Protein AF-A0A1E8FM29-F1 (afdb_monomer_lite)

Secondary structure (DSSP, 8-state):
--TTTS---S-STTHHHHHHHH-TTHHHHHHHHHHHHHHHHHHHHT--SSSTTS-HHHHHHHHHHHHHHHHHHHHHHHHHHHHHHHHHHSPPPTTS---GGGGS-HHHHHHHHHHHHHHHHHHHHHHHHHHHHHHHHTT-SS--HHHHHHHHHHHHHHHHHHHHHHHHHHHHHHHHH-

Structure (mmCIF, N/CA/C/O backbone):
data_AF-A0A1E8FM29-F1
#
_entry.id   AF-A0A1E8FM29-F1
#
loop_
_atom_site.group_PDB
_atom_site.id
_atom_site.type_symbol
_atom_site.label_atom_id
_atom_site.label_alt_id
_atom_site.label_comp_id
_atom_site.label_asym_id
_atom_site.label_entity_id
_atom_site.label_seq_id
_atom_site.pdbx_PDB_ins_code
_atom_site.Cartn_x
_atom_site.Cartn_y
_atom_site.Cartn_z
_atom_site.occupancy
_atom_site.B_iso_or_equiv
_atom_site.auth_seq_id
_atom_site.auth_comp_id
_atom_site.auth_asym_id
_atom_site.auth_atom_id
_atom_site.pdbx_PDB_model_num
ATOM 1 N N . MET A 1 1 ? 7.929 -1.034 -29.650 1.00 39.31 1 MET A N 1
ATOM 2 C CA . MET A 1 1 ? 7.413 -2.318 -29.112 1.00 39.31 1 MET A CA 1
ATOM 3 C C . MET A 1 1 ? 7.116 -2.100 -27.638 1.00 39.31 1 MET A C 1
ATOM 5 O O . MET A 1 1 ? 8.047 -1.874 -26.876 1.00 39.31 1 MET A O 1
ATOM 9 N N . SER A 1 2 ? 5.840 -2.072 -27.257 1.00 40.81 2 SER A N 1
ATOM 10 C CA . SER A 1 2 ? 5.415 -1.870 -25.867 1.00 40.81 2 SER A CA 1
ATOM 11 C C . SER A 1 2 ? 5.725 -3.115 -25.019 1.00 40.81 2 SER A C 1
ATOM 13 O O . SER A 1 2 ? 5.465 -4.227 -25.487 1.00 40.81 2 SER A O 1
ATOM 15 N N . LEU A 1 3 ? 6.208 -2.970 -23.769 1.00 47.91 3 LEU A N 1
ATOM 16 C CA . LEU A 1 3 ? 6.359 -4.094 -22.814 1.00 47.91 3 LEU A CA 1
ATOM 17 C C . LEU A 1 3 ? 5.062 -4.912 -22.654 1.00 47.91 3 LEU A C 1
ATOM 19 O O . LEU A 1 3 ? 5.091 -6.085 -22.265 1.00 47.91 3 LEU A O 1
ATOM 23 N N . TYR A 1 4 ? 3.924 -4.296 -22.975 1.00 48.44 4 TYR A N 1
ATOM 24 C CA . TYR A 1 4 ? 2.594 -4.885 -22.898 1.00 48.44 4 TYR A CA 1
ATOM 25 C C . TYR A 1 4 ? 2.184 -5.682 -24.150 1.00 48.44 4 TYR A C 1
ATOM 27 O O . TYR A 1 4 ? 1.300 -6.532 -24.049 1.00 48.44 4 TYR A O 1
ATOM 35 N N . GLU A 1 5 ? 2.829 -5.475 -25.305 1.00 43.97 5 GLU A N 1
ATOM 36 C CA . GLU A 1 5 ? 2.382 -6.032 -26.596 1.00 43.97 5 GLU A CA 1
ATOM 37 C C . GLU A 1 5 ? 3.225 -7.195 -27.127 1.00 43.97 5 GLU A C 1
ATOM 39 O O . GLU A 1 5 ? 2.731 -7.998 -27.919 1.00 43.97 5 GLU A O 1
ATOM 44 N N . VAL A 1 6 ? 4.473 -7.363 -26.686 1.00 42.03 6 VAL A N 1
ATOM 45 C CA . VAL A 1 6 ? 5.330 -8.416 -27.251 1.00 42.03 6 VAL A CA 1
ATOM 46 C C . VAL A 1 6 ? 5.058 -9.764 -26.580 1.00 42.03 6 VAL A C 1
ATOM 48 O O . VAL A 1 6 ? 5.506 -10.037 -25.467 1.00 42.03 6 VAL A O 1
ATOM 51 N N . GLY A 1 7 ? 4.287 -10.603 -27.277 1.00 42.66 7 GLY A N 1
ATOM 52 C CA . GLY A 1 7 ? 4.399 -12.063 -27.251 1.00 42.66 7 GLY A CA 1
ATOM 53 C C . GLY A 1 7 ? 4.079 -12.765 -25.929 1.00 42.66 7 GLY A C 1
ATOM 54 O O . GLY A 1 7 ? 4.971 -13.260 -25.253 1.00 42.66 7 GLY A O 1
ATOM 55 N N . ILE A 1 8 ? 2.788 -12.926 -25.614 1.00 42.75 8 ILE A N 1
ATOM 56 C CA . ILE A 1 8 ? 2.333 -14.170 -24.963 1.00 42.75 8 ILE A CA 1
ATOM 57 C C . ILE A 1 8 ? 1.563 -14.931 -26.032 1.00 42.75 8 ILE A C 1
ATOM 59 O O . ILE A 1 8 ? 0.349 -14.803 -26.171 1.00 42.75 8 ILE A O 1
ATOM 63 N N . SER A 1 9 ? 2.296 -15.670 -26.847 1.00 41.25 9 SER A N 1
ATOM 64 C CA . SER A 1 9 ? 1.775 -16.642 -27.798 1.00 41.25 9 SER A CA 1
ATOM 65 C C . SER A 1 9 ? 1.361 -17.913 -27.039 1.00 41.25 9 SER A C 1
ATOM 67 O O . SER A 1 9 ? 2.003 -18.947 -27.173 1.00 41.25 9 SER A O 1
ATOM 69 N N . ARG A 1 10 ? 0.330 -17.815 -26.175 1.00 42.00 10 ARG A N 1
ATOM 70 C CA . ARG A 1 10 ? -0.519 -18.914 -25.641 1.00 42.00 10 ARG A CA 1
ATOM 71 C C . ARG A 1 10 ? -1.641 -18.359 -24.728 1.00 42.00 10 ARG A C 1
ATOM 73 O O . ARG A 1 10 ? -1.503 -17.266 -24.187 1.00 42.00 10 ARG A O 1
ATOM 80 N N . PRO A 1 11 ? -2.797 -19.044 -24.637 1.00 48.81 11 PRO A N 1
ATOM 81 C CA . PRO A 1 11 ? -4.122 -18.439 -24.814 1.00 48.81 11 PRO A CA 1
ATOM 82 C C . PRO A 1 11 ? -4.723 -17.829 -23.542 1.00 48.81 11 PRO A C 1
ATOM 84 O O . PRO A 1 11 ? -4.468 -18.327 -22.454 1.00 48.81 11 PRO A O 1
ATOM 87 N N . ARG A 1 12 ? -5.568 -16.795 -23.736 1.00 48.59 12 ARG A N 1
ATOM 88 C CA . ARG A 1 12 ? -6.824 -16.360 -23.053 1.00 48.59 12 ARG A CA 1
ATOM 89 C C . ARG A 1 12 ? -6.946 -16.347 -21.508 1.00 48.59 12 ARG A C 1
ATOM 91 O O . ARG A 1 12 ? -7.777 -15.612 -20.989 1.00 48.59 12 ARG A O 1
ATOM 98 N N . ARG A 1 13 ? -6.121 -17.084 -20.766 1.00 47.56 13 ARG A N 1
ATOM 99 C CA . ARG A 1 13 ? -6.217 -17.349 -19.321 1.00 47.56 13 ARG A CA 1
ATOM 100 C C . ARG A 1 13 ? -5.634 -16.233 -18.441 1.00 47.56 13 ARG A C 1
ATOM 102 O O . ARG A 1 13 ? -6.005 -16.129 -17.282 1.00 47.56 13 ARG A O 1
ATOM 109 N N . ASN A 1 14 ? -4.813 -15.340 -19.005 1.00 57.19 14 ASN A N 1
ATOM 110 C CA . ASN A 1 14 ? -4.143 -14.259 -18.261 1.00 57.19 14 ASN A CA 1
ATOM 111 C C . ASN A 1 14 ? -4.627 -12.847 -18.647 1.00 57.19 14 ASN A C 1
ATOM 113 O O . ASN A 1 14 ? -3.887 -11.875 -18.486 1.00 57.19 14 ASN A O 1
ATOM 117 N N . ALA A 1 15 ? -5.852 -12.712 -19.170 1.00 63.75 15 ALA A N 1
ATOM 118 C CA . ALA A 1 15 ? -6.429 -11.404 -19.504 1.00 63.75 15 ALA A CA 1
ATOM 119 C C . ALA A 1 15 ? -6.485 -10.474 -18.278 1.00 63.75 15 ALA A C 1
ATOM 121 O O . ALA A 1 15 ? -6.122 -9.305 -18.373 1.00 63.75 15 ALA A O 1
ATOM 122 N N . TRP A 1 16 ? -6.827 -11.033 -17.116 1.00 59.72 16 TRP A N 1
ATOM 123 C CA . TRP A 1 16 ? -6.879 -10.333 -15.832 1.00 59.72 16 TRP A CA 1
ATOM 124 C C . TRP A 1 16 ? -5.503 -9.836 -15.388 1.00 59.72 16 TRP A C 1
ATOM 126 O O . TRP A 1 16 ? -5.364 -8.691 -14.970 1.00 59.72 16 TRP A O 1
ATOM 136 N N . TRP A 1 17 ? -4.463 -10.659 -15.562 1.00 63.91 17 TRP A N 1
ATOM 137 C CA . TRP A 1 17 ? -3.091 -10.271 -15.234 1.00 63.91 17 TRP A CA 1
ATOM 138 C C . TRP A 1 17 ? -2.583 -9.154 -16.148 1.00 63.91 17 TRP A C 1
ATOM 140 O O . TRP A 1 17 ? -2.021 -8.175 -15.674 1.00 63.91 17 TRP A O 1
ATOM 150 N N . ARG A 1 18 ? -2.837 -9.243 -17.463 1.00 66.38 18 ARG A N 1
ATOM 151 C CA . ARG A 1 18 ? -2.520 -8.140 -18.388 1.00 66.38 18 ARG A CA 1
ATOM 152 C C . ARG A 1 18 ? -3.262 -6.862 -18.016 1.00 66.38 18 ARG A C 1
ATOM 154 O O . ARG A 1 18 ? -2.652 -5.801 -18.006 1.00 66.38 18 ARG A O 1
ATOM 161 N N . TRP A 1 19 ? -4.548 -6.961 -17.696 1.00 68.44 19 TRP A N 1
ATOM 162 C CA . TRP A 1 19 ? -5.355 -5.806 -17.319 1.00 68.44 19 TRP A CA 1
ATOM 163 C C . TRP A 1 19 ? -4.836 -5.130 -16.041 1.00 68.44 19 TRP A C 1
ATOM 165 O O . TRP A 1 19 ? -4.663 -3.912 -16.035 1.00 68.44 19 TRP A O 1
ATOM 175 N N . PHE A 1 20 ? -4.492 -5.917 -15.015 1.00 64.25 20 PHE A N 1
ATOM 176 C CA . PHE A 1 20 ? -3.896 -5.445 -13.757 1.00 64.25 20 PHE A CA 1
ATOM 177 C C . PHE A 1 20 ? -2.560 -4.714 -13.957 1.00 64.25 20 PHE A C 1
ATOM 179 O O . PHE A 1 20 ? -2.266 -3.728 -13.280 1.00 64.25 20 PHE A O 1
ATOM 186 N N . LEU A 1 21 ? -1.738 -5.180 -14.897 1.00 64.69 21 LEU A N 1
ATOM 187 C CA . LEU A 1 21 ? -0.464 -4.539 -15.218 1.00 64.69 21 LEU A CA 1
ATOM 188 C C . LEU A 1 21 ? -0.654 -3.197 -15.946 1.00 64.69 21 LEU A C 1
ATOM 190 O O . LEU A 1 21 ? 0.167 -2.303 -15.776 1.00 64.69 21 LEU A O 1
ATOM 194 N N . VAL A 1 22 ? -1.724 -3.051 -16.735 1.00 69.44 22 VAL A N 1
ATOM 195 C CA . VAL A 1 22 ? -2.006 -1.847 -17.542 1.00 69.44 22 VAL A CA 1
ATOM 196 C C . VAL A 1 22 ? -2.724 -0.753 -16.741 1.00 69.44 22 VAL A C 1
ATOM 198 O O . VAL A 1 22 ? -2.600 0.423 -17.075 1.00 69.44 22 VAL A O 1
ATOM 201 N N . HIS A 1 23 ? -3.451 -1.106 -15.677 1.00 71.12 23 HIS A N 1
ATOM 202 C CA . HIS A 1 23 ? -4.256 -0.159 -14.899 1.00 71.12 23 HIS A CA 1
ATOM 203 C C . HIS A 1 23 ? -3.685 0.028 -13.485 1.00 71.12 23 HIS A C 1
ATOM 205 O O . HIS A 1 23 ? -4.226 -0.537 -12.539 1.00 71.12 23 HIS A O 1
ATOM 211 N N . PRO A 1 24 ? -2.639 0.854 -13.289 1.00 68.69 24 PRO A N 1
ATOM 212 C CA . PRO A 1 24 ? -2.052 1.081 -11.964 1.00 68.69 24 PRO A CA 1
ATOM 213 C C . PRO A 1 24 ? -3.048 1.680 -10.962 1.00 68.69 24 PRO A C 1
ATOM 215 O O . PRO A 1 24 ? -3.001 1.385 -9.774 1.00 68.69 24 PRO A O 1
ATOM 218 N N . ARG A 1 25 ? -4.038 2.444 -11.441 1.00 72.19 25 ARG A N 1
ATOM 219 C CA . ARG A 1 25 ? -5.137 2.955 -10.604 1.00 72.19 25 ARG A CA 1
ATOM 220 C C . ARG A 1 25 ? -6.064 1.856 -10.069 1.00 72.19 25 ARG A C 1
ATOM 222 O O . ARG A 1 25 ? -6.797 2.104 -9.119 1.00 72.19 25 ARG A O 1
ATOM 229 N N . ALA A 1 26 ? -6.031 0.656 -10.651 1.00 81.44 26 ALA A N 1
ATOM 230 C CA . ALA A 1 26 ? -6.823 -0.469 -10.173 1.00 81.44 26 ALA A CA 1
ATOM 231 C C . ALA A 1 26 ? -6.292 -1.052 -8.856 1.00 81.44 26 ALA A C 1
ATOM 233 O O . ALA A 1 26 ? -7.038 -1.771 -8.203 1.00 81.44 26 ALA A O 1
ATOM 234 N N . ASP A 1 27 ? -5.065 -0.727 -8.426 1.00 85.19 27 ASP A N 1
ATOM 235 C CA . ASP A 1 27 ? -4.540 -1.189 -7.129 1.00 85.19 27 ASP A CA 1
ATOM 236 C C . ASP A 1 27 ? -5.410 -0.752 -5.968 1.00 85.19 27 ASP A C 1
ATOM 238 O O . ASP A 1 27 ? -5.700 -1.547 -5.083 1.00 85.19 27 ASP A O 1
ATOM 242 N N . LEU A 1 28 ? -5.872 0.498 -6.003 1.00 87.31 28 LEU A N 1
ATOM 243 C CA . LEU A 1 28 ? -6.758 1.027 -4.976 1.00 87.31 28 LEU A CA 1
ATOM 244 C C . LEU A 1 28 ? -8.111 0.322 -4.992 1.00 87.31 28 LEU A C 1
ATOM 246 O O . LEU A 1 28 ? -8.651 0.040 -3.932 1.00 87.31 28 LEU A O 1
ATOM 250 N N . LEU A 1 29 ? -8.640 -0.010 -6.174 1.00 90.19 29 LEU A N 1
ATOM 251 C CA . LEU A 1 29 ? -9.900 -0.748 -6.286 1.00 90.19 29 LEU A CA 1
ATOM 252 C C . LEU A 1 29 ? -9.760 -2.173 -5.747 1.00 90.19 29 LEU A C 1
ATOM 254 O O . LEU A 1 29 ? -10.621 -2.631 -5.005 1.00 90.19 29 LEU A O 1
ATOM 258 N N . TRP A 1 30 ? -8.668 -2.861 -6.083 1.00 90.25 30 TRP A N 1
ATOM 259 C CA . TRP A 1 30 ? -8.392 -4.206 -5.582 1.00 90.25 30 TRP A CA 1
ATOM 260 C C . TRP A 1 30 ? -8.139 -4.222 -4.079 1.00 90.25 30 TRP A C 1
ATOM 262 O O . TRP A 1 30 ? -8.658 -5.091 -3.384 1.00 90.25 30 TRP A O 1
ATOM 272 N N . ALA A 1 31 ? -7.389 -3.248 -3.571 1.00 92.88 31 ALA A N 1
ATOM 273 C CA . ALA A 1 31 ? -7.164 -3.086 -2.146 1.00 92.88 31 ALA A CA 1
ATOM 274 C C . ALA A 1 31 ? -8.465 -2.777 -1.397 1.00 92.88 31 ALA A C 1
ATOM 276 O O . ALA A 1 31 ? -8.759 -3.426 -0.399 1.00 92.88 31 ALA A O 1
ATOM 277 N N . ALA A 1 32 ? -9.278 -1.850 -1.910 1.00 93.62 32 ALA A N 1
ATOM 278 C CA . ALA A 1 32 ? -10.573 -1.519 -1.325 1.00 93.62 32 ALA A CA 1
ATOM 279 C C . ALA A 1 32 ? -11.533 -2.714 -1.363 1.00 93.62 32 ALA A C 1
ATOM 281 O O . ALA A 1 32 ? -12.257 -2.941 -0.402 1.00 93.62 32 ALA A O 1
ATOM 282 N N . ALA A 1 33 ? -11.517 -3.513 -2.434 1.00 94.56 33 ALA A N 1
ATOM 283 C CA . ALA A 1 33 ? -12.297 -4.743 -2.507 1.00 94.56 33 ALA A CA 1
ATOM 284 C C . ALA A 1 33 ? -11.828 -5.771 -1.470 1.00 94.56 33 ALA A C 1
ATOM 286 O O . ALA A 1 33 ? -12.657 -6.362 -0.790 1.00 94.56 33 ALA A O 1
ATOM 287 N N . LEU A 1 34 ? -10.514 -5.959 -1.310 1.00 95.50 34 LEU A N 1
ATOM 288 C CA . LEU A 1 34 ? -9.947 -6.876 -0.320 1.00 95.50 34 LEU A CA 1
ATOM 289 C C . LEU A 1 34 ? -10.340 -6.476 1.110 1.00 95.50 34 LEU A C 1
ATOM 291 O O . LEU A 1 34 ? -10.846 -7.305 1.863 1.00 95.50 34 LEU A O 1
ATOM 295 N N . VAL A 1 35 ? -10.152 -5.202 1.460 1.00 96.00 35 VAL A N 1
ATOM 296 C CA . VAL A 1 35 ? -10.516 -4.655 2.775 1.00 96.00 35 VAL A CA 1
ATOM 297 C C . VAL A 1 35 ? -12.034 -4.664 2.969 1.00 96.00 35 VAL A C 1
ATOM 299 O O . VAL A 1 35 ? -12.515 -5.020 4.036 1.00 96.00 35 VAL A O 1
ATOM 302 N N . GLY A 1 36 ? -12.812 -4.353 1.932 1.00 95.88 36 GLY A N 1
ATOM 303 C CA . GLY A 1 36 ? -14.272 -4.416 1.971 1.00 95.88 36 GLY A CA 1
ATOM 304 C C . GLY A 1 36 ? -14.797 -5.832 2.204 1.00 95.88 36 GLY A C 1
ATOM 305 O O . GLY A 1 36 ? -15.698 -6.020 3.016 1.00 95.88 36 GLY A O 1
ATOM 306 N N . ILE A 1 37 ? -14.209 -6.840 1.551 1.00 96.56 37 ILE A N 1
ATOM 307 C CA . ILE A 1 37 ? -14.531 -8.254 1.794 1.00 96.56 37 ILE A CA 1
ATOM 308 C C . ILE A 1 37 ? -14.221 -8.619 3.244 1.00 96.56 37 ILE A C 1
ATOM 310 O O . ILE A 1 37 ? -15.063 -9.233 3.893 1.00 96.56 37 ILE A O 1
ATOM 314 N N . TRP A 1 38 ? -13.056 -8.216 3.758 1.00 96.12 38 TRP A N 1
ATOM 315 C CA . TRP A 1 38 ? -12.704 -8.424 5.162 1.00 96.12 38 TRP A CA 1
ATOM 316 C C . TRP A 1 38 ? -13.757 -7.819 6.099 1.00 96.12 38 TRP A C 1
ATOM 318 O O . TRP A 1 38 ? -14.305 -8.535 6.930 1.00 96.12 38 TRP A O 1
ATOM 328 N N . LEU A 1 39 ? -14.111 -6.543 5.909 1.00 95.50 39 LEU A N 1
ATOM 329 C CA . LEU A 1 39 ? -15.106 -5.842 6.728 1.00 95.50 39 LEU A CA 1
ATOM 330 C C . LEU A 1 39 ? -16.477 -6.529 6.698 1.00 95.50 39 LEU A C 1
ATOM 332 O O . LEU A 1 39 ? -17.100 -6.706 7.743 1.00 95.50 39 LEU A O 1
ATOM 336 N N . VAL A 1 40 ? -16.946 -6.940 5.515 1.00 96.88 40 VAL A N 1
ATOM 337 C CA . VAL A 1 40 ? -18.224 -7.652 5.364 1.00 96.88 40 VAL A CA 1
ATOM 338 C C . VAL A 1 40 ? -18.185 -8.994 6.089 1.00 96.88 40 VAL A C 1
ATOM 340 O O . VAL A 1 40 ? -19.130 -9.332 6.797 1.00 96.88 40 VAL A O 1
ATOM 343 N N . VAL A 1 41 ? -17.097 -9.753 5.942 1.00 96.94 41 VAL A N 1
ATOM 344 C CA . VAL A 1 41 ? -16.937 -11.049 6.611 1.00 96.94 41 VAL A CA 1
ATOM 345 C C . VAL A 1 41 ? -16.881 -10.872 8.129 1.00 96.94 41 VAL A C 1
ATOM 347 O O . VAL A 1 41 ? -17.613 -11.569 8.829 1.00 96.94 41 VAL A O 1
ATOM 350 N N . SER A 1 42 ? -16.098 -9.920 8.641 1.00 94.19 42 SER A N 1
ATOM 351 C CA . SER A 1 42 ? -16.042 -9.614 10.075 1.00 94.19 42 SER A CA 1
ATOM 352 C C . SER A 1 42 ? -17.411 -9.227 10.626 1.00 94.19 42 SER A C 1
ATOM 354 O O . SER A 1 42 ? -17.837 -9.781 11.637 1.00 94.19 42 SER A O 1
ATOM 356 N N . ALA A 1 43 ? -18.146 -8.358 9.925 1.00 94.62 43 ALA A N 1
ATOM 357 C CA . ALA A 1 43 ? -19.485 -7.942 10.330 1.00 94.62 43 ALA A CA 1
ATOM 358 C C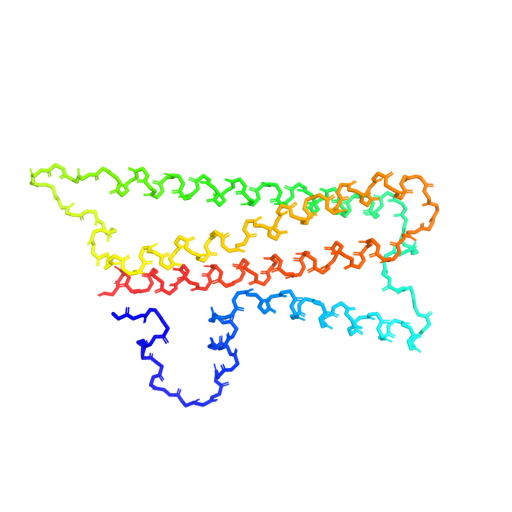 . ALA A 1 43 ? -20.478 -9.117 10.372 1.00 94.62 43 ALA A C 1
ATOM 360 O O . ALA A 1 43 ? -21.247 -9.240 11.322 1.00 94.62 43 ALA A O 1
ATOM 361 N N . VAL A 1 44 ? -20.445 -10.010 9.373 1.00 96.81 44 VAL A N 1
ATOM 362 C CA . VAL A 1 44 ? -21.306 -11.209 9.326 1.00 96.81 44 VAL A CA 1
ATOM 363 C C . VAL A 1 44 ? -20.966 -12.194 10.447 1.00 96.81 44 VAL A C 1
ATOM 365 O O . VAL A 1 44 ? -21.860 -12.844 10.985 1.00 96.81 44 VAL A O 1
ATOM 368 N N . LEU A 1 45 ? -19.687 -12.307 10.807 1.00 95.88 45 LEU A N 1
ATOM 369 C CA . LEU A 1 45 ? -19.205 -13.221 11.843 1.00 95.88 45 LEU A CA 1
ATOM 370 C C . LEU A 1 45 ? -19.212 -12.613 13.257 1.00 95.88 45 LEU A C 1
ATOM 372 O O . LEU A 1 45 ? -18.807 -13.294 14.201 1.00 95.88 45 LEU A O 1
ATOM 376 N N . GLY A 1 46 ? -19.640 -11.355 13.418 1.00 91.38 46 GLY A N 1
ATOM 377 C CA . GLY A 1 46 ? -19.597 -10.643 14.700 1.00 91.38 46 GLY A CA 1
ATOM 378 C C . GLY A 1 46 ? -18.179 -10.507 15.268 1.00 91.38 46 GLY A C 1
ATOM 379 O O . GLY A 1 46 ? -18.000 -10.541 16.481 1.00 91.38 46 GLY A O 1
ATOM 380 N N . GLN A 1 47 ? -17.176 -10.435 14.392 1.00 92.44 47 GLN A N 1
ATOM 381 C CA . GLN A 1 47 ? -15.768 -10.251 14.743 1.00 92.44 47 GLN A CA 1
ATOM 382 C C . GLN A 1 47 ? -15.396 -8.760 14.692 1.00 92.44 47 GLN A C 1
ATOM 384 O O . GLN A 1 47 ? -16.091 -7.991 14.016 1.00 92.44 47 GLN A O 1
ATOM 389 N N . PRO A 1 48 ? -14.285 -8.350 15.333 1.00 91.19 48 PRO A N 1
ATOM 390 C CA . PRO A 1 48 ? -13.731 -7.007 15.179 1.00 91.19 48 PRO A CA 1
ATOM 391 C C . PRO A 1 48 ? -13.569 -6.651 13.702 1.00 91.19 48 PRO A C 1
ATOM 393 O O . PRO A 1 48 ? -13.161 -7.488 12.883 1.00 91.19 48 PRO A O 1
ATOM 396 N N . LEU A 1 49 ? -13.917 -5.416 13.338 1.00 92.12 49 LEU A N 1
ATOM 397 C CA . LEU A 1 49 ? -13.921 -5.016 11.933 1.00 92.12 49 LEU A CA 1
ATOM 398 C C . LEU A 1 49 ? -12.496 -4.930 11.389 1.00 92.12 49 LEU A C 1
ATOM 400 O O . LEU A 1 49 ? -12.251 -5.297 10.241 1.00 92.12 49 LEU A O 1
ATOM 404 N N . MET A 1 50 ? -11.559 -4.496 12.227 1.00 93.56 50 MET A N 1
ATOM 405 C CA . MET A 1 50 ? -10.135 -4.409 11.913 1.00 93.56 50 MET A CA 1
ATOM 406 C C . MET A 1 50 ? -9.302 -4.918 13.099 1.00 93.56 50 MET A C 1
ATOM 408 O O . MET A 1 50 ? -9.492 -6.053 13.533 1.00 93.56 50 MET A O 1
ATOM 412 N N . VAL A 1 51 ? -8.364 -4.122 13.610 1.00 91.56 51 VAL A N 1
ATOM 413 C CA . VAL A 1 51 ? -7.485 -4.479 14.729 1.00 91.56 51 VAL A CA 1
ATOM 414 C C . VAL A 1 51 ? -7.944 -3.840 16.040 1.00 91.56 51 VAL A C 1
ATOM 416 O O . VAL A 1 51 ? -7.173 -3.788 16.987 1.00 91.56 51 VAL A O 1
ATOM 419 N N . GLU A 1 52 ? -9.212 -3.437 16.131 1.00 89.94 52 GLU A N 1
ATOM 420 C CA . GLU A 1 52 ? -9.802 -2.688 17.251 1.00 89.94 52 GLU A CA 1
ATOM 421 C C . GLU A 1 52 ? -9.576 -3.321 18.634 1.00 89.94 52 GLU A C 1
ATOM 423 O O . GLU A 1 52 ? -9.274 -2.603 19.587 1.00 89.94 52 GLU A O 1
ATOM 428 N N . ASP A 1 53 ? -9.677 -4.652 18.724 1.00 90.31 53 ASP A N 1
ATOM 429 C CA . ASP A 1 53 ? -9.526 -5.437 19.963 1.00 90.31 53 ASP A CA 1
ATOM 430 C C . ASP A 1 53 ? -8.076 -5.879 20.238 1.00 90.31 53 ASP A C 1
ATOM 432 O O . ASP A 1 53 ? -7.781 -6.540 21.236 1.00 90.31 53 ASP A O 1
ATOM 436 N N . VAL A 1 54 ? -7.139 -5.547 19.348 1.00 91.06 54 VAL A N 1
ATOM 437 C CA . VAL A 1 54 ? -5.715 -5.834 19.551 1.00 91.06 54 VAL A CA 1
ATOM 438 C C . VAL A 1 54 ? -5.156 -4.860 20.584 1.00 91.06 54 VAL A C 1
ATOM 440 O O . VAL A 1 54 ? -5.513 -3.689 20.575 1.00 91.06 54 VAL A O 1
ATOM 443 N N . ALA A 1 55 ? -4.246 -5.316 21.451 1.00 91.06 55 ALA A N 1
ATOM 444 C CA . ALA A 1 55 ? -3.597 -4.459 22.445 1.00 91.06 55 ALA A CA 1
ATOM 445 C C . ALA A 1 55 ? -2.980 -3.196 21.813 1.00 91.06 55 ALA A C 1
ATOM 447 O O . ALA A 1 55 ? -2.364 -3.267 20.745 1.00 91.06 55 ALA A O 1
ATOM 448 N N . GLU A 1 56 ? -3.098 -2.062 22.505 1.00 90.62 56 GLU A N 1
ATOM 449 C CA . GLU A 1 56 ? -2.655 -0.742 22.038 1.00 90.62 56 GLU A CA 1
ATOM 450 C C . GLU A 1 56 ? -1.207 -0.750 21.523 1.00 90.62 56 GLU A C 1
ATOM 452 O O . GLU A 1 56 ? -0.953 -0.372 20.377 1.00 90.62 56 GLU A O 1
ATOM 457 N N . ASP A 1 57 ? -0.273 -1.286 22.316 1.00 91.19 57 ASP A N 1
ATOM 458 C CA . ASP A 1 57 ? 1.145 -1.388 21.946 1.00 91.19 57 ASP A CA 1
ATOM 459 C C . ASP A 1 57 ? 1.353 -2.143 20.628 1.00 91.19 57 ASP A C 1
ATOM 461 O O . ASP A 1 57 ? 2.205 -1.786 19.807 1.00 91.19 57 ASP A O 1
ATOM 465 N N . SER A 1 58 ? 0.552 -3.184 20.393 1.00 93.50 58 SER A N 1
ATOM 466 C CA . SER A 1 58 ? 0.632 -3.994 19.177 1.00 93.50 58 SER A CA 1
ATOM 467 C C . SER A 1 58 ? 0.085 -3.240 17.965 1.00 93.50 58 SER A C 1
ATOM 469 O O . SER A 1 58 ? 0.743 -3.231 16.921 1.00 93.50 58 SER A O 1
ATOM 471 N N . ARG A 1 59 ? -1.057 -2.545 18.096 1.00 94.06 59 ARG A N 1
ATOM 472 C CA . ARG A 1 59 ? -1.602 -1.691 17.020 1.00 94.06 59 ARG A CA 1
ATOM 473 C C . ARG A 1 59 ? -0.614 -0.586 16.653 1.00 94.06 59 ARG A C 1
ATOM 475 O O . ARG A 1 59 ? -0.261 -0.418 15.484 1.00 94.06 59 ARG A O 1
ATOM 482 N N . ARG A 1 60 ? -0.073 0.101 17.661 1.00 92.75 60 ARG A N 1
ATOM 483 C CA . ARG A 1 60 ? 0.908 1.177 17.485 1.00 92.75 60 ARG A CA 1
ATOM 484 C C . ARG A 1 60 ? 2.173 0.679 16.795 1.00 92.75 60 ARG A C 1
ATOM 486 O O . ARG A 1 60 ? 2.645 1.322 15.857 1.00 92.75 60 ARG A O 1
ATOM 493 N N . THR A 1 61 ? 2.673 -0.492 17.188 1.00 95.44 61 THR A N 1
ATOM 494 C CA . THR A 1 61 ? 3.829 -1.135 16.544 1.00 95.44 61 THR A CA 1
ATOM 495 C C . THR A 1 61 ? 3.556 -1.445 15.071 1.00 95.44 61 THR A C 1
ATOM 497 O O . THR A 1 61 ? 4.417 -1.197 14.223 1.00 95.44 61 THR A O 1
ATOM 500 N N . VAL A 1 62 ? 2.362 -1.942 14.731 1.00 95.31 62 VAL A N 1
ATOM 501 C CA . VAL A 1 62 ? 1.973 -2.215 13.336 1.00 95.31 62 VAL A CA 1
ATOM 502 C C . VAL A 1 62 ? 1.973 -0.929 12.512 1.00 95.31 62 VAL A C 1
ATOM 504 O O . VAL A 1 62 ? 2.631 -0.874 11.471 1.00 95.31 62 VAL A O 1
ATOM 507 N N . PHE A 1 63 ? 1.303 0.128 12.977 1.00 95.81 63 PHE A N 1
ATOM 508 C CA . PHE A 1 63 ? 1.235 1.390 12.234 1.00 95.81 63 PHE A CA 1
ATOM 509 C C . PHE A 1 63 ? 2.593 2.085 12.127 1.00 95.81 63 PHE A C 1
ATOM 511 O O . PHE A 1 63 ? 2.929 2.605 11.062 1.00 95.81 63 PHE A O 1
ATOM 518 N N . GLN A 1 64 ? 3.420 2.034 13.174 1.00 96.50 64 GLN A N 1
ATOM 519 C CA . GLN A 1 64 ? 4.791 2.544 13.121 1.00 96.50 64 GLN A CA 1
ATOM 520 C C . GLN A 1 64 ? 5.625 1.774 12.100 1.00 96.50 64 GLN A C 1
ATOM 522 O O . GLN A 1 64 ? 6.296 2.383 11.271 1.00 96.50 64 GLN A O 1
ATOM 527 N N . THR A 1 65 ? 5.528 0.444 12.098 1.00 97.31 65 THR A N 1
ATOM 528 C CA . THR A 1 65 ? 6.238 -0.403 11.133 1.00 97.31 65 THR A CA 1
ATOM 529 C C . THR A 1 65 ? 5.806 -0.082 9.704 1.00 97.31 65 THR A C 1
ATOM 531 O O . THR A 1 65 ? 6.657 0.082 8.831 1.00 97.31 65 THR A O 1
ATOM 534 N N . LEU A 1 66 ? 4.503 0.079 9.453 1.00 96.62 66 LEU A N 1
ATOM 535 C CA . LEU A 1 66 ? 3.982 0.467 8.139 1.00 96.62 66 LEU A CA 1
ATOM 536 C C . LEU A 1 66 ? 4.470 1.855 7.711 1.00 96.62 66 LEU A C 1
ATOM 538 O O . LEU A 1 66 ? 4.899 2.016 6.568 1.00 96.62 66 LEU A O 1
ATOM 542 N N . ALA A 1 67 ? 4.466 2.836 8.615 1.00 96.56 67 ALA A N 1
ATOM 543 C CA . ALA A 1 67 ? 5.006 4.168 8.357 1.00 96.56 67 ALA A CA 1
ATOM 544 C C . ALA A 1 67 ? 6.500 4.102 7.993 1.00 96.56 67 ALA A C 1
ATOM 546 O O . ALA A 1 67 ? 6.916 4.617 6.952 1.00 96.56 67 ALA A O 1
ATOM 547 N N . THR A 1 68 ? 7.304 3.407 8.801 1.00 97.19 68 THR A N 1
ATOM 548 C CA . THR A 1 68 ? 8.744 3.248 8.573 1.00 97.19 68 THR A CA 1
ATOM 549 C C . THR A 1 68 ? 9.036 2.534 7.258 1.00 97.19 68 THR A C 1
ATOM 551 O O . THR A 1 68 ? 9.835 3.031 6.463 1.00 97.19 68 THR A O 1
ATOM 554 N N . LEU A 1 69 ? 8.377 1.402 6.993 1.00 96.06 69 LEU A N 1
ATOM 555 C CA . LEU A 1 69 ? 8.542 0.661 5.744 1.00 96.06 69 LEU A CA 1
ATOM 556 C C . LEU A 1 69 ? 8.137 1.512 4.544 1.00 96.06 69 LEU A C 1
ATOM 558 O O . LEU A 1 69 ? 8.857 1.538 3.549 1.00 96.06 69 LEU A O 1
ATOM 562 N N . SER A 1 70 ? 7.029 2.245 4.643 1.00 95.44 70 SER A N 1
ATOM 563 C CA . SER A 1 70 ? 6.563 3.097 3.556 1.00 95.44 70 SER A CA 1
ATOM 564 C C . SER A 1 70 ? 7.578 4.189 3.210 1.00 95.44 70 SER A C 1
ATOM 566 O O . SER A 1 70 ? 7.971 4.333 2.050 1.00 95.44 70 SER A O 1
ATOM 568 N N . GLY A 1 71 ? 8.073 4.906 4.226 1.00 93.62 71 GLY A N 1
ATOM 569 C CA . GLY A 1 71 ? 9.108 5.923 4.050 1.00 93.62 71 GLY A CA 1
ATOM 570 C C . GLY A 1 71 ? 10.410 5.344 3.486 1.00 93.62 71 GLY A C 1
ATOM 571 O O . GLY A 1 71 ? 10.969 5.889 2.533 1.00 93.62 71 GLY A O 1
ATOM 572 N N . ALA A 1 72 ? 10.863 4.205 4.018 1.00 95.44 72 ALA A N 1
ATOM 573 C CA . ALA A 1 72 ? 12.079 3.536 3.562 1.00 95.44 72 ALA A CA 1
ATOM 574 C C . ALA A 1 72 ? 11.973 3.079 2.098 1.00 95.44 72 ALA A C 1
ATOM 576 O O . ALA A 1 72 ? 12.862 3.357 1.293 1.00 95.44 72 ALA A O 1
ATOM 577 N N . VAL A 1 73 ? 10.872 2.422 1.724 1.00 94.56 73 VAL A N 1
ATOM 578 C CA . VAL A 1 73 ? 10.647 1.938 0.356 1.00 94.56 73 VAL A CA 1
ATOM 579 C C . VAL A 1 73 ? 10.508 3.105 -0.623 1.00 94.56 73 VAL A C 1
ATOM 581 O O . VAL A 1 73 ? 11.107 3.064 -1.698 1.00 94.56 73 VAL A O 1
ATOM 584 N N . ALA A 1 74 ? 9.796 4.174 -0.252 1.00 91.19 74 ALA A N 1
ATOM 585 C CA . ALA A 1 74 ? 9.703 5.378 -1.077 1.00 91.19 74 ALA A CA 1
ATOM 586 C C . ALA A 1 74 ? 11.086 6.016 -1.309 1.00 91.19 74 ALA A C 1
ATOM 588 O O . ALA A 1 74 ? 11.423 6.370 -2.441 1.00 91.19 74 ALA A O 1
ATOM 589 N N . GLY A 1 75 ? 11.918 6.095 -0.264 1.00 91.38 75 GLY A N 1
ATOM 590 C CA . GLY A 1 75 ? 13.294 6.584 -0.359 1.00 91.38 75 GLY A CA 1
ATOM 591 C C . GLY A 1 75 ? 14.176 5.723 -1.268 1.00 91.38 75 GLY A C 1
ATOM 592 O O . GLY A 1 75 ? 14.895 6.255 -2.116 1.00 91.38 75 GLY A O 1
ATOM 593 N N . LEU A 1 76 ? 14.082 4.394 -1.157 1.00 91.56 76 LEU A N 1
ATOM 594 C CA . LEU A 1 76 ? 14.799 3.458 -2.030 1.00 91.56 76 LEU A CA 1
ATOM 595 C C . LEU A 1 76 ? 14.381 3.602 -3.496 1.00 91.56 76 LEU A C 1
ATOM 597 O O . LEU A 1 76 ? 15.241 3.615 -4.381 1.00 91.56 76 LEU A O 1
ATOM 601 N N . ILE A 1 77 ? 13.081 3.749 -3.758 1.00 88.94 77 ILE A N 1
ATOM 602 C CA . ILE A 1 77 ? 12.549 3.996 -5.102 1.00 88.94 77 ILE A CA 1
ATOM 603 C C . ILE A 1 77 ? 13.123 5.301 -5.663 1.00 88.94 77 ILE A C 1
ATOM 605 O O . ILE A 1 77 ? 13.658 5.305 -6.773 1.00 88.94 77 ILE A O 1
ATOM 609 N N . LEU A 1 78 ? 13.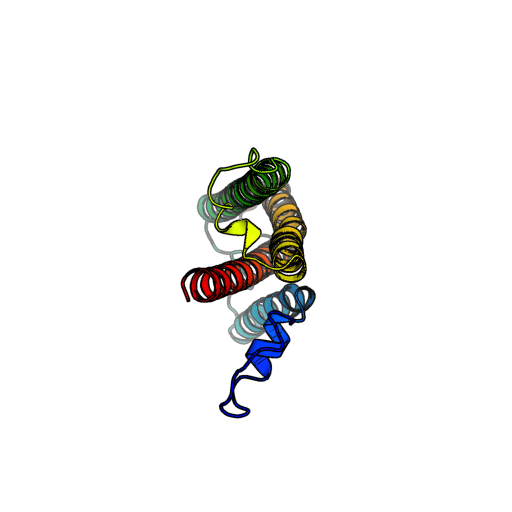076 6.393 -4.895 1.00 88.88 78 LEU A N 1
ATOM 610 C CA . LEU A 1 78 ? 13.563 7.699 -5.341 1.00 88.88 78 LEU A CA 1
ATOM 611 C C . LEU A 1 78 ? 15.077 7.697 -5.597 1.00 88.88 78 LEU A C 1
ATOM 613 O O . LEU A 1 78 ? 15.531 8.212 -6.620 1.00 88.88 78 LEU A O 1
ATOM 617 N N . SER A 1 79 ? 15.852 7.067 -4.711 1.00 88.06 79 SER A N 1
ATOM 618 C CA . SER A 1 79 ? 17.300 6.895 -4.874 1.00 88.06 79 SER A CA 1
ATOM 619 C C . SER A 1 79 ? 17.633 6.079 -6.128 1.00 88.06 79 SER A C 1
ATOM 621 O O . SER A 1 79 ? 18.475 6.482 -6.931 1.00 88.06 79 SER A O 1
ATOM 623 N N . SER A 1 80 ? 16.901 4.986 -6.365 1.00 84.81 80 SER A N 1
ATOM 624 C CA . SER A 1 80 ? 17.067 4.144 -7.557 1.00 84.81 80 SER A CA 1
ATOM 625 C C . SER A 1 80 ? 16.758 4.906 -8.847 1.00 84.81 80 SER A C 1
ATOM 627 O O . SER A 1 80 ? 17.517 4.811 -9.812 1.00 84.81 80 SER A O 1
ATOM 629 N N . ILE A 1 81 ? 15.682 5.704 -8.870 1.00 82.00 81 ILE A N 1
ATOM 630 C CA . ILE A 1 81 ? 15.344 6.566 -10.014 1.00 82.00 81 ILE A CA 1
ATOM 631 C C . ILE A 1 81 ? 16.432 7.623 -10.225 1.00 82.00 81 ILE A C 1
ATOM 633 O O . ILE A 1 8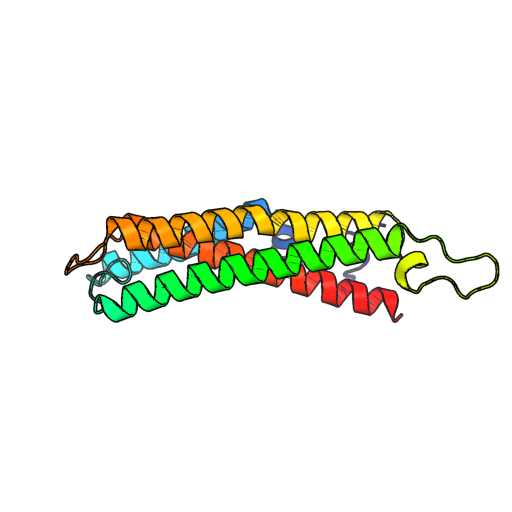1 ? 16.865 7.827 -11.356 1.00 82.00 81 ILE A O 1
ATOM 637 N N . SER A 1 82 ? 16.901 8.274 -9.159 1.00 81.69 82 SER A N 1
ATOM 638 C CA . SER A 1 82 ? 17.967 9.278 -9.237 1.00 81.69 82 SER A CA 1
ATOM 639 C C . SER A 1 82 ? 19.251 8.684 -9.820 1.00 81.69 82 SER A C 1
ATOM 641 O O . SER A 1 82 ? 19.833 9.237 -10.756 1.00 81.69 82 SER A O 1
ATOM 643 N N . MET A 1 83 ? 19.648 7.497 -9.349 1.00 83.44 83 MET A N 1
ATOM 644 C CA . MET A 1 83 ? 20.780 6.756 -9.899 1.00 83.44 83 MET A CA 1
ATOM 645 C C . MET A 1 83 ? 20.558 6.400 -11.371 1.00 83.44 83 MET A C 1
ATOM 647 O O . MET A 1 83 ? 21.463 6.605 -12.177 1.00 83.44 83 MET A O 1
ATOM 651 N N . LEU A 1 84 ? 19.368 5.918 -11.744 1.00 73.44 84 LEU A N 1
ATOM 652 C CA . LEU A 1 84 ? 19.022 5.616 -13.133 1.00 73.44 84 LEU A CA 1
ATOM 653 C C . LEU A 1 84 ? 19.165 6.865 -14.013 1.00 73.44 84 LEU A C 1
ATOM 655 O O . LEU A 1 84 ? 19.850 6.816 -15.028 1.00 73.44 84 LEU A O 1
ATOM 659 N N . VAL A 1 85 ? 18.579 7.996 -13.617 1.00 72.31 85 VAL A N 1
ATOM 660 C CA . VAL A 1 85 ? 18.666 9.261 -14.363 1.00 72.31 85 VAL A CA 1
ATOM 661 C C . VAL A 1 85 ? 20.116 9.731 -14.477 1.00 72.31 85 VAL A C 1
ATOM 663 O O . VAL A 1 85 ? 20.547 10.113 -15.562 1.00 72.31 85 VAL A O 1
ATOM 666 N N . ASN A 1 86 ? 20.896 9.644 -13.400 1.00 76.62 86 ASN A N 1
ATOM 667 C CA . ASN A 1 86 ? 22.301 10.046 -13.394 1.00 76.62 86 ASN A CA 1
ATOM 668 C C . ASN A 1 86 ? 23.175 9.144 -14.286 1.00 76.62 86 ASN A C 1
ATOM 670 O O . ASN A 1 86 ? 24.023 9.635 -15.026 1.00 76.62 86 ASN A O 1
ATOM 674 N N . VAL A 1 87 ? 22.961 7.825 -14.256 1.00 68.75 87 VAL A N 1
ATOM 675 C CA . VAL A 1 87 ? 23.679 6.866 -15.113 1.00 68.75 87 VAL A CA 1
ATOM 676 C C . VAL A 1 87 ? 23.278 7.037 -16.577 1.00 68.75 87 VAL A C 1
ATOM 678 O O . VAL A 1 87 ? 24.140 7.012 -17.447 1.00 68.75 87 VAL A O 1
ATOM 681 N N . LEU A 1 88 ? 21.993 7.253 -16.862 1.00 61.06 88 LEU A N 1
ATOM 682 C CA . LEU A 1 88 ? 21.496 7.461 -18.223 1.00 61.06 88 LEU A CA 1
ATOM 683 C C . LEU A 1 88 ? 21.859 8.838 -18.799 1.00 61.06 88 LEU A C 1
ATOM 685 O O . LEU A 1 88 ? 21.973 8.972 -20.016 1.00 61.06 88 LEU A O 1
ATOM 689 N N . GLY A 1 89 ? 22.027 9.852 -17.949 1.00 58.72 89 GLY A N 1
ATOM 690 C CA . GLY A 1 89 ? 22.471 11.190 -18.342 1.00 58.72 89 GLY A CA 1
ATOM 691 C C . GLY A 1 89 ? 23.953 11.245 -18.724 1.00 58.72 89 GLY A C 1
ATOM 692 O O . GLY A 1 89 ? 24.365 12.122 -19.483 1.00 58.72 89 GLY A O 1
ATOM 693 N N . LYS A 1 90 ? 24.758 10.284 -18.255 1.00 59.25 90 LYS A N 1
ATOM 694 C CA . LYS A 1 90 ? 26.164 10.141 -18.638 1.00 59.25 90 LYS A CA 1
ATOM 695 C C . LYS A 1 90 ? 26.262 9.381 -19.963 1.00 59.25 90 LYS A C 1
ATOM 697 O O . LYS A 1 90 ? 26.225 8.155 -19.985 1.00 59.25 90 LYS A O 1
ATOM 702 N N . LYS A 1 91 ? 26.407 10.109 -21.077 1.00 51.00 91 LYS A N 1
ATOM 703 C CA . LYS A 1 91 ? 26.797 9.510 -22.367 1.00 51.00 91 LYS A CA 1
ATOM 704 C C . LYS A 1 91 ? 28.152 8.814 -22.210 1.00 51.00 91 LYS A C 1
ATOM 706 O O . LYS A 1 91 ? 29.081 9.416 -21.667 1.00 51.00 91 LYS A O 1
ATOM 711 N N . ALA A 1 92 ? 28.269 7.574 -22.685 1.00 53.09 92 ALA A N 1
ATOM 712 C CA . ALA A 1 92 ? 29.551 6.880 -22.707 1.00 53.09 92 ALA A CA 1
ATOM 713 C C . ALA A 1 92 ? 30.577 7.688 -23.537 1.00 53.09 92 ALA A C 1
ATOM 715 O O . ALA A 1 92 ? 30.224 8.203 -24.604 1.00 53.09 92 ALA A O 1
ATOM 716 N N . PRO A 1 93 ? 31.836 7.823 -23.077 1.00 52.09 93 PRO A N 1
ATOM 717 C CA . PRO A 1 93 ? 32.902 8.412 -23.880 1.00 52.09 93 PRO A CA 1
ATOM 718 C C . PRO A 1 93 ? 33.069 7.648 -25.205 1.00 52.09 93 PRO A C 1
ATOM 720 O O . PRO A 1 93 ? 32.933 6.417 -25.214 1.00 52.09 93 PRO A O 1
ATOM 723 N N . PRO A 1 94 ? 33.374 8.331 -26.325 1.00 44.75 94 PRO A N 1
ATOM 724 C CA . PRO A 1 94 ? 33.539 7.668 -27.614 1.00 44.75 94 PRO A CA 1
ATOM 725 C C . PRO A 1 94 ? 34.653 6.612 -27.524 1.00 44.75 94 PRO A C 1
ATOM 727 O O . PRO A 1 94 ? 35.793 6.936 -27.204 1.00 44.75 94 PRO A O 1
ATOM 730 N N . GLY A 1 95 ? 34.309 5.342 -27.773 1.00 51.81 95 GLY A N 1
ATOM 731 C CA . GLY A 1 95 ? 35.248 4.210 -27.778 1.00 51.81 95 GLY A CA 1
ATOM 732 C C . GLY A 1 95 ? 35.060 3.160 -26.673 1.00 51.81 95 GLY A C 1
ATOM 733 O O . GLY A 1 95 ? 35.713 2.120 -26.728 1.00 51.81 95 GLY A O 1
ATOM 734 N N . GLN A 1 96 ? 34.164 3.363 -25.699 1.00 52.72 96 GLN A N 1
ATOM 735 C CA . GLN A 1 96 ? 33.821 2.331 -24.707 1.00 52.72 96 GLN A CA 1
ATOM 736 C C . GLN A 1 96 ? 32.550 1.563 -25.094 1.00 52.72 96 GLN A C 1
ATOM 738 O O . GLN A 1 96 ? 31.647 2.107 -25.728 1.00 52.72 96 GLN A O 1
ATOM 743 N N . ARG A 1 97 ? 32.481 0.273 -24.721 1.00 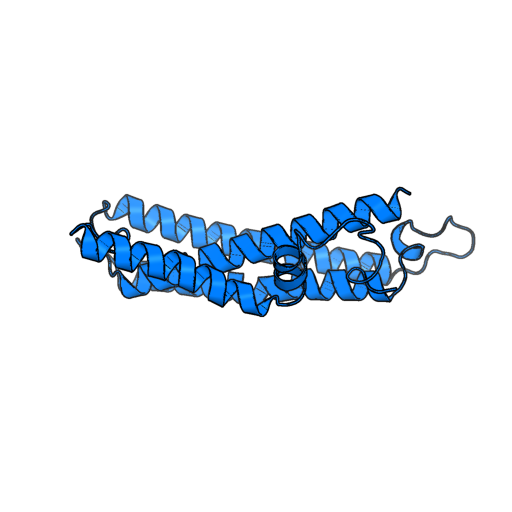49.38 97 ARG A N 1
ATOM 744 C CA . ARG A 1 97 ? 31.282 -0.563 -24.909 1.00 49.38 97 ARG A CA 1
ATOM 745 C C . ARG A 1 97 ? 30.075 0.156 -24.306 1.00 49.38 97 ARG A C 1
ATOM 747 O O . ARG A 1 97 ? 30.076 0.441 -23.111 1.00 49.38 97 ARG A O 1
ATOM 754 N N . ALA A 1 98 ? 29.069 0.397 -25.147 1.00 51.22 98 ALA A N 1
ATOM 755 C CA . ALA A 1 98 ? 27.766 0.922 -24.765 1.00 51.22 98 ALA A CA 1
ATOM 756 C C . ALA A 1 98 ? 27.281 0.265 -23.466 1.00 51.22 98 ALA A C 1
ATOM 758 O O . ALA A 1 98 ? 27.310 -0.967 -23.344 1.00 51.22 98 ALA A O 1
ATOM 759 N N . LEU A 1 99 ? 26.864 1.078 -22.491 1.00 52.25 99 LEU A N 1
ATOM 760 C CA . LEU A 1 99 ? 26.315 0.572 -21.232 1.00 52.25 99 LEU A CA 1
ATOM 761 C C . LEU A 1 99 ? 25.161 -0.398 -21.556 1.00 52.25 99 LEU A C 1
ATOM 763 O O . LEU A 1 99 ? 24.396 -0.121 -22.481 1.00 52.25 99 LEU A O 1
ATOM 767 N N . PRO A 1 100 ? 24.962 -1.504 -20.813 1.00 53.41 100 PRO A N 1
ATOM 768 C CA . PRO A 1 100 ? 23.877 -2.459 -21.081 1.00 53.41 100 PRO A CA 1
ATOM 769 C C . PRO A 1 100 ? 22.499 -1.788 -21.215 1.00 53.41 100 PRO A C 1
ATOM 771 O O . PRO A 1 100 ? 21.652 -2.238 -21.981 1.00 53.41 100 PRO A O 1
ATOM 774 N N . LEU A 1 101 ? 22.304 -0.654 -20.533 1.00 52.25 101 LEU A N 1
ATOM 775 C CA . LEU A 1 101 ? 21.104 0.174 -20.613 1.00 52.25 101 LEU A CA 1
ATOM 776 C C . LEU A 1 101 ? 20.921 0.917 -21.947 1.00 52.25 101 LEU A C 1
ATOM 778 O O . LEU A 1 101 ? 19.780 1.203 -22.298 1.00 52.25 101 LEU A O 1
ATOM 782 N N . GLU A 1 102 ? 21.973 1.235 -22.710 1.00 52.19 102 GLU A N 1
ATOM 783 C CA . GLU A 1 102 ? 21.889 1.807 -24.074 1.00 52.19 102 GLU A CA 1
ATOM 784 C C . GLU A 1 102 ? 21.284 0.837 -25.089 1.00 52.19 102 GLU A C 1
ATOM 786 O O . GLU A 1 102 ? 20.727 1.281 -26.089 1.00 52.19 102 GLU A O 1
ATOM 791 N N . ARG A 1 103 ? 21.294 -0.470 -24.796 1.00 51.84 103 ARG A N 1
ATOM 792 C CA . ARG A 1 103 ? 20.569 -1.474 -25.588 1.00 51.84 103 ARG A CA 1
ATOM 793 C C . ARG A 1 103 ? 19.059 -1.469 -25.330 1.00 51.84 103 ARG A C 1
ATOM 795 O O . ARG A 1 103 ? 18.313 -1.995 -26.151 1.00 51.84 103 ARG A O 1
ATOM 802 N N . LEU A 1 104 ? 18.588 -0.881 -24.223 1.00 54.34 104 LEU A N 1
ATOM 803 C CA . LEU A 1 104 ? 17.153 -0.722 -23.982 1.00 54.34 104 LEU A CA 1
ATOM 804 C C . LEU A 1 104 ? 16.608 0.461 -24.781 1.00 54.34 104 LEU A C 1
ATOM 806 O O . LEU A 1 104 ? 17.017 1.607 -24.573 1.00 54.34 104 LEU A O 1
ATOM 810 N N . ALA A 1 105 ? 15.626 0.176 -25.640 1.00 58.19 105 ALA A N 1
ATOM 811 C CA . ALA A 1 105 ? 14.900 1.195 -26.385 1.00 58.19 105 ALA A CA 1
ATOM 812 C C . ALA A 1 105 ? 14.299 2.261 -25.435 1.00 58.19 105 ALA A C 1
ATOM 814 O O . ALA A 1 105 ? 13.863 1.910 -24.330 1.00 58.19 105 ALA A O 1
ATOM 815 N N . PRO A 1 106 ? 14.224 3.540 -25.853 1.00 61.34 106 PRO A N 1
ATOM 816 C CA . PRO A 1 106 ? 13.726 4.652 -25.032 1.00 61.34 106 PRO A CA 1
ATOM 817 C C . PRO A 1 106 ? 12.374 4.373 -24.358 1.00 61.34 106 PRO A C 1
ATOM 819 O O . PRO A 1 106 ? 12.173 4.724 -23.194 1.00 61.34 106 PRO A O 1
ATOM 822 N N . ASP A 1 107 ? 11.489 3.658 -25.056 1.00 60.41 107 ASP A N 1
ATOM 823 C CA . ASP A 1 107 ? 10.161 3.265 -24.576 1.00 60.41 107 ASP A CA 1
ATOM 824 C C . ASP A 1 107 ? 10.213 2.419 -23.294 1.00 60.41 107 ASP A C 1
ATOM 826 O O . ASP A 1 107 ? 9.409 2.616 -22.383 1.00 60.41 107 ASP A O 1
ATOM 830 N N . HIS A 1 108 ? 11.191 1.514 -23.176 1.00 63.69 108 HIS A N 1
ATOM 831 C CA . HIS A 1 108 ? 11.327 0.639 -22.008 1.00 63.69 108 HIS A CA 1
ATOM 832 C C . HIS A 1 108 ? 11.784 1.423 -20.775 1.00 63.69 108 HIS A C 1
ATOM 834 O O . HIS A 1 108 ? 11.328 1.160 -19.667 1.00 63.69 108 HIS A O 1
ATOM 840 N N . ARG A 1 109 ? 12.647 2.430 -20.961 1.00 63.47 109 ARG A N 1
ATOM 841 C CA . ARG A 1 109 ? 13.131 3.296 -19.872 1.00 63.47 109 ARG A CA 1
ATOM 842 C C . ARG A 1 109 ? 12.015 4.169 -19.309 1.00 63.47 109 ARG A C 1
ATOM 844 O O . ARG A 1 109 ? 11.895 4.306 -18.094 1.00 63.47 109 ARG A O 1
ATOM 851 N N . ARG A 1 110 ? 11.176 4.720 -20.189 1.00 66.88 110 ARG A N 1
ATOM 852 C CA . ARG A 1 110 ? 10.007 5.511 -19.793 1.00 66.88 110 ARG A CA 1
ATOM 853 C C . ARG A 1 110 ? 9.000 4.669 -19.010 1.00 66.88 110 ARG A C 1
ATOM 855 O O . ARG A 1 110 ? 8.537 5.105 -17.964 1.00 66.88 110 ARG A O 1
ATOM 862 N N . GLN A 1 111 ? 8.747 3.440 -19.457 1.00 66.94 111 GLN A N 1
ATOM 863 C CA . GLN A 1 111 ? 7.839 2.512 -18.777 1.00 66.94 111 GLN A CA 1
ATOM 864 C C . GLN A 1 111 ? 8.347 2.096 -17.386 1.00 66.94 111 GLN A C 1
ATOM 866 O O . GLN A 1 111 ? 7.541 1.940 -16.471 1.00 66.94 111 GLN A O 1
ATOM 871 N N . ILE A 1 112 ? 9.668 1.977 -17.191 1.00 66.88 112 ILE A N 1
ATOM 872 C CA . ILE A 1 112 ? 10.272 1.777 -15.861 1.00 66.88 112 ILE A CA 1
ATOM 873 C C . ILE A 1 112 ? 9.995 2.986 -14.974 1.00 66.88 112 ILE A C 1
ATOM 875 O O . ILE A 1 112 ? 9.455 2.832 -13.884 1.00 66.88 112 ILE A O 1
ATOM 879 N N . GLY A 1 113 ? 10.331 4.189 -15.445 1.00 69.56 113 GLY A N 1
ATOM 880 C CA . GLY A 1 113 ? 10.093 5.414 -14.683 1.00 69.56 113 GLY A CA 1
ATOM 881 C C . GLY A 1 113 ? 8.628 5.549 -14.265 1.00 69.56 113 GLY A C 1
ATOM 882 O O . GLY A 1 113 ? 8.346 5.772 -13.093 1.00 69.56 113 GLY A O 1
ATOM 883 N N . GLU A 1 114 ? 7.694 5.320 -15.188 1.00 74.38 114 GLU A N 1
ATOM 884 C CA . GLU A 1 114 ? 6.252 5.377 -14.921 1.00 74.38 114 GLU A CA 1
ATOM 885 C C . GLU A 1 114 ? 5.796 4.317 -13.903 1.00 74.38 114 GLU A C 1
ATOM 887 O O . GLU A 1 114 ? 5.033 4.639 -12.991 1.00 74.38 114 GLU A O 1
ATOM 892 N N . ALA A 1 115 ? 6.296 3.079 -13.994 1.00 71.88 115 ALA A N 1
ATOM 893 C CA . ALA A 1 115 ? 5.962 2.025 -13.036 1.00 71.88 115 ALA A CA 1
ATOM 894 C C . ALA A 1 115 ? 6.430 2.369 -11.613 1.00 71.88 115 ALA A C 1
ATOM 896 O O . ALA A 1 115 ? 5.653 2.233 -10.670 1.00 71.88 115 ALA A O 1
ATOM 897 N N . PHE A 1 116 ? 7.658 2.869 -11.450 1.00 76.00 116 PHE A N 1
ATOM 898 C CA . PHE A 1 116 ? 8.187 3.248 -10.136 1.00 76.00 116 PHE A CA 1
ATOM 899 C C . PHE A 1 116 ? 7.494 4.505 -9.583 1.00 76.00 116 PHE A C 1
ATOM 901 O O . PHE A 1 116 ? 7.099 4.531 -8.418 1.00 76.00 116 PHE A O 1
ATOM 908 N N . LEU A 1 117 ? 7.281 5.526 -10.421 1.00 80.88 117 LEU A N 1
ATOM 909 C CA . LEU A 1 117 ? 6.602 6.765 -10.026 1.00 80.88 117 LEU A CA 1
ATOM 910 C C . LEU A 1 117 ? 5.135 6.537 -9.646 1.00 80.88 117 LEU A C 1
ATOM 912 O O . LEU A 1 117 ? 4.602 7.286 -8.833 1.00 80.88 117 LEU A O 1
ATOM 916 N N . SER A 1 118 ? 4.486 5.500 -10.185 1.00 83.38 118 SER A N 1
ATOM 917 C CA . SER A 1 118 ? 3.089 5.191 -9.860 1.00 83.38 118 SER A CA 1
ATOM 918 C C . SER A 1 118 ? 2.870 4.732 -8.411 1.00 83.38 118 SER A C 1
ATOM 920 O O . SER A 1 118 ? 1.776 4.913 -7.882 1.00 83.38 118 SER A O 1
ATOM 922 N N . VAL A 1 119 ? 3.900 4.183 -7.754 1.00 87.44 119 VAL A N 1
ATOM 923 C CA . VAL A 1 119 ? 3.801 3.617 -6.395 1.00 87.44 119 VAL A CA 1
ATOM 924 C C . VAL A 1 119 ? 4.065 4.670 -5.312 1.00 87.44 119 VAL A C 1
ATOM 926 O O . VAL A 1 119 ? 3.485 4.602 -4.228 1.00 87.44 119 VAL A O 1
ATOM 929 N N . ILE A 1 120 ? 4.894 5.680 -5.604 1.00 89.44 120 ILE A N 1
ATOM 930 C CA . ILE A 1 120 ? 5.312 6.708 -4.632 1.00 89.44 120 ILE A CA 1
ATOM 931 C C . ILE A 1 120 ? 4.122 7.437 -3.981 1.00 89.44 120 ILE A C 1
ATOM 933 O O . ILE A 1 120 ? 4.127 7.554 -2.755 1.00 89.44 120 ILE A O 1
ATOM 937 N N . PRO A 1 121 ? 3.087 7.895 -4.718 1.00 91.31 121 PRO A N 1
ATOM 938 C CA . PRO A 1 121 ? 1.956 8.583 -4.099 1.00 91.31 121 PRO A CA 1
ATOM 939 C C . PRO A 1 121 ? 1.214 7.706 -3.089 1.00 91.31 121 PRO A C 1
ATOM 941 O O . PRO A 1 121 ? 0.823 8.187 -2.032 1.00 91.31 121 PRO A O 1
ATOM 944 N N . VAL A 1 122 ? 1.059 6.412 -3.384 1.00 93.31 122 VAL A N 1
ATOM 945 C CA . VAL A 1 122 ? 0.374 5.461 -2.496 1.00 93.31 122 VAL A CA 1
ATOM 946 C C . VAL A 1 122 ? 1.177 5.254 -1.212 1.00 93.31 122 VAL A C 1
ATOM 948 O O . VAL A 1 122 ? 0.604 5.288 -0.128 1.00 93.31 122 VAL A O 1
ATOM 951 N N . LEU A 1 123 ? 2.503 5.118 -1.317 1.00 93.94 123 LEU A N 1
ATOM 952 C CA . LEU A 1 123 ? 3.394 5.035 -0.154 1.00 93.94 123 LEU A CA 1
ATOM 953 C C . LEU A 1 123 ? 3.352 6.323 0.686 1.00 93.94 123 LEU A C 1
ATOM 955 O O . LEU A 1 123 ? 3.237 6.268 1.910 1.00 93.94 123 LEU A O 1
ATOM 959 N N . ALA A 1 124 ? 3.378 7.494 0.049 1.00 94.06 124 ALA A N 1
ATOM 960 C CA . ALA A 1 124 ? 3.278 8.768 0.758 1.00 94.06 124 ALA A CA 1
ATOM 961 C C . ALA A 1 124 ? 1.954 8.888 1.533 1.00 94.06 124 ALA A C 1
ATOM 963 O O . ALA A 1 124 ? 1.958 9.264 2.704 1.00 94.06 124 ALA A O 1
ATOM 964 N N . VAL A 1 125 ? 0.831 8.511 0.915 1.00 95.94 125 VAL A N 1
ATOM 965 C CA . VAL A 1 125 ? -0.476 8.511 1.588 1.00 95.94 125 VAL A CA 1
ATOM 966 C C . VAL A 1 125 ? -0.525 7.471 2.708 1.00 95.94 125 VAL A C 1
ATOM 968 O O . VAL A 1 125 ? -1.009 7.791 3.787 1.00 95.94 125 VAL A O 1
ATOM 971 N N . LEU A 1 126 ? 0.031 6.271 2.505 1.00 97.00 126 LEU A N 1
ATOM 972 C CA . LEU A 1 126 ? 0.146 5.249 3.550 1.00 97.00 126 LEU A CA 1
ATOM 973 C C . LEU A 1 126 ? 0.930 5.760 4.762 1.00 97.00 126 LEU A C 1
ATOM 975 O O . LEU A 1 126 ? 0.502 5.559 5.894 1.00 97.00 126 LEU A O 1
ATOM 979 N N . LEU A 1 127 ? 2.059 6.435 4.528 1.00 96.88 127 LEU A N 1
ATOM 980 C CA . LEU A 1 127 ? 2.876 7.028 5.585 1.00 96.88 127 LEU A CA 1
ATOM 981 C C . LEU A 1 127 ? 2.057 8.034 6.399 1.00 96.88 127 LEU A C 1
ATOM 983 O O . LEU A 1 127 ? 2.007 7.941 7.623 1.00 96.88 127 LEU A O 1
ATOM 987 N N . VAL A 1 128 ? 1.392 8.972 5.721 1.00 97.19 128 VAL A N 1
ATOM 988 C CA . VAL A 1 128 ? 0.569 9.994 6.380 1.00 97.19 128 VAL A CA 1
ATOM 989 C C . VAL A 1 128 ? -0.601 9.360 7.130 1.00 97.19 128 VAL A C 1
ATOM 991 O O . VAL A 1 128 ? -0.838 9.718 8.278 1.00 97.19 128 VAL A O 1
ATOM 994 N N . ALA A 1 129 ? -1.300 8.400 6.524 1.00 96.56 129 ALA A N 1
ATOM 995 C CA . ALA A 1 129 ? -2.427 7.712 7.144 1.00 96.56 129 ALA A CA 1
ATOM 996 C C . ALA A 1 129 ? -2.001 6.920 8.389 1.00 96.56 129 ALA A C 1
ATOM 998 O O . ALA A 1 129 ? -2.672 6.990 9.416 1.00 96.56 129 ALA A O 1
ATOM 999 N N . ALA A 1 130 ? -0.869 6.213 8.332 1.00 96.25 130 ALA A N 1
ATOM 1000 C CA . ALA A 1 130 ? -0.347 5.456 9.465 1.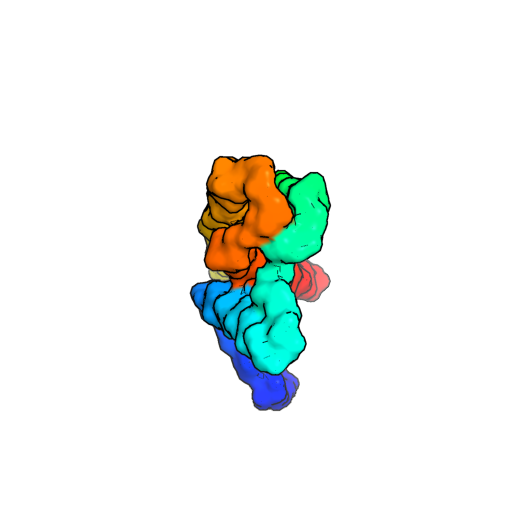00 96.25 130 ALA A CA 1
ATOM 1001 C C . ALA A 1 130 ? 0.050 6.380 10.628 1.00 96.25 130 ALA A C 1
ATOM 1003 O O . ALA A 1 130 ? -0.316 6.121 11.773 1.00 96.25 130 ALA A O 1
ATOM 1004 N N . LEU A 1 131 ? 0.727 7.498 10.341 1.00 96.06 131 LEU A N 1
ATOM 1005 C CA . LEU A 1 131 ? 1.064 8.501 11.356 1.00 96.06 131 LEU A CA 1
ATOM 1006 C C . LEU A 1 131 ? -0.181 9.176 11.939 1.00 96.06 131 LEU A C 1
ATOM 1008 O O . LEU A 1 131 ? -0.274 9.336 13.152 1.00 96.06 131 LEU A O 1
ATOM 1012 N N . ALA A 1 132 ? -1.148 9.541 11.095 1.00 95.56 132 ALA A N 1
ATOM 1013 C CA . ALA A 1 132 ? -2.412 10.114 11.541 1.00 95.56 132 ALA A CA 1
ATOM 1014 C C . ALA A 1 132 ? -3.176 9.141 12.447 1.00 95.56 132 ALA A C 1
ATOM 1016 O O . ALA A 1 132 ? -3.699 9.563 13.469 1.00 95.56 132 ALA A O 1
ATOM 1017 N N . THR A 1 133 ? -3.180 7.847 12.122 1.00 94.44 133 THR A N 1
ATOM 1018 C CA . THR A 1 133 ? -3.825 6.816 12.948 1.00 94.44 133 THR A CA 1
ATOM 1019 C C . THR A 1 133 ? -3.171 6.734 14.325 1.00 94.44 133 THR A C 1
ATOM 1021 O O . THR A 1 133 ? -3.875 6.806 15.321 1.00 94.44 133 THR A O 1
ATOM 1024 N N . ILE A 1 134 ? -1.833 6.723 14.404 1.00 93.25 134 ILE A N 1
ATOM 1025 C CA . ILE A 1 134 ? -1.110 6.749 15.691 1.00 93.25 134 ILE A CA 1
ATOM 1026 C C . ILE A 1 134 ? -1.463 7.997 16.515 1.00 93.25 134 ILE A C 1
ATOM 1028 O O . ILE A 1 134 ? -1.615 7.911 17.729 1.00 93.25 134 ILE A O 1
ATOM 1032 N N . LEU A 1 135 ? -1.562 9.163 15.870 1.00 93.75 135 LEU A N 1
ATOM 1033 C CA . LEU A 1 135 ? -1.859 10.424 16.554 1.00 93.75 135 LEU A CA 1
ATOM 1034 C C . LEU A 1 135 ? -3.315 10.518 17.020 1.00 93.75 135 LEU A C 1
ATOM 1036 O O . LEU A 1 135 ? -3.569 11.096 18.072 1.00 93.75 135 LEU A O 1
ATOM 1040 N N . VAL A 1 136 ? -4.257 10.000 16.228 1.00 92.94 136 VAL A N 1
ATOM 1041 C CA . VAL A 1 136 ? -5.695 10.090 16.512 1.00 92.94 136 VAL A CA 1
ATOM 1042 C C . VAL A 1 136 ? -6.144 9.003 17.482 1.00 92.94 136 VAL A C 1
ATOM 1044 O O . VAL A 1 136 ? -6.949 9.297 18.360 1.00 92.94 136 VAL A O 1
ATOM 1047 N N . GLU A 1 137 ? -5.631 7.775 17.357 1.00 89.75 137 GLU A N 1
ATOM 1048 C CA . GLU A 1 137 ? -5.930 6.716 18.326 1.00 89.75 137 GLU A CA 1
ATOM 1049 C C . GLU A 1 137 ? -5.337 7.027 19.698 1.00 89.75 137 GLU A C 1
ATOM 1051 O O . GLU A 1 137 ? -5.983 6.733 20.701 1.00 89.75 137 GLU A O 1
ATOM 1056 N N . GLY A 1 138 ? -4.162 7.667 19.756 1.00 85.00 138 GLY A N 1
ATOM 1057 C CA . GLY A 1 138 ? -3.523 8.033 21.020 1.00 85.00 138 GLY A CA 1
ATOM 1058 C C . GLY A 1 138 ? -3.433 6.831 21.965 1.00 85.00 138 GLY A C 1
ATOM 1059 O O . GLY A 1 138 ? -2.932 5.784 21.561 1.00 85.00 138 GLY A O 1
ATOM 1060 N N . ASP A 1 139 ? -3.980 6.992 23.173 1.00 82.31 139 ASP A N 1
ATOM 1061 C CA . ASP A 1 139 ? -4.043 5.961 24.223 1.00 82.31 139 ASP A CA 1
ATOM 1062 C C . ASP A 1 139 ? -5.452 5.321 24.314 1.00 82.31 139 ASP A C 1
ATOM 1064 O O . ASP A 1 139 ? -5.929 4.924 25.381 1.00 82.31 139 ASP A O 1
ATOM 1068 N N . SER A 1 140 ? -6.206 5.309 23.209 1.00 83.12 140 SER A N 1
ATOM 1069 C CA . SER A 1 140 ? -7.550 4.728 23.181 1.00 83.12 140 SER A CA 1
ATOM 1070 C C . SER A 1 140 ? -7.495 3.219 23.434 1.00 83.12 140 SER A C 1
ATOM 1072 O O . SER A 1 140 ? -6.804 2.477 22.733 1.00 83.12 140 SER A O 1
ATOM 1074 N N . ALA A 1 141 ? -8.293 2.739 24.393 1.00 80.00 141 ALA A N 1
ATOM 1075 C CA . ALA A 1 141 ? -8.388 1.312 24.717 1.00 80.00 141 ALA A CA 1
ATOM 1076 C C . ALA A 1 141 ? -8.813 0.471 23.495 1.00 80.00 141 ALA A C 1
ATOM 1078 O O . ALA A 1 141 ? -8.316 -0.635 23.283 1.00 80.00 141 ALA A O 1
ATOM 1079 N N . THR A 1 142 ? -9.677 1.036 22.651 1.00 85.69 142 THR A N 1
ATOM 1080 C CA . THR A 1 142 ? -10.190 0.430 21.416 1.00 85.69 142 THR A CA 1
ATOM 1081 C C . THR A 1 142 ? -9.687 1.187 20.194 1.00 85.69 142 THR A C 1
ATOM 1083 O O . THR A 1 142 ? -9.661 2.422 20.200 1.00 85.69 142 THR A O 1
ATOM 1086 N N . GLY A 1 143 ? -9.302 0.461 19.146 1.00 86.75 143 GLY A N 1
ATOM 1087 C CA . GLY A 1 143 ? -8.915 1.058 17.863 1.00 86.75 143 GLY A CA 1
ATOM 1088 C C . GLY A 1 143 ? -10.067 1.768 17.139 1.00 86.75 143 GLY A C 1
ATOM 1089 O O . GLY A 1 143 ? -11.236 1.639 17.510 1.00 86.75 143 GLY A O 1
ATOM 1090 N N . ILE A 1 144 ? -9.737 2.550 16.108 1.00 92.19 144 ILE A N 1
ATOM 1091 C CA . ILE A 1 144 ? -10.705 3.322 15.312 1.00 92.19 144 ILE A CA 1
ATOM 1092 C C . ILE A 1 144 ? -10.780 2.708 13.911 1.00 92.19 144 ILE A C 1
ATOM 1094 O O . ILE A 1 144 ? -10.101 3.162 12.985 1.00 92.19 144 ILE A O 1
ATOM 1098 N N . TRP A 1 145 ? -11.642 1.697 13.725 1.00 93.31 145 TRP A N 1
ATOM 109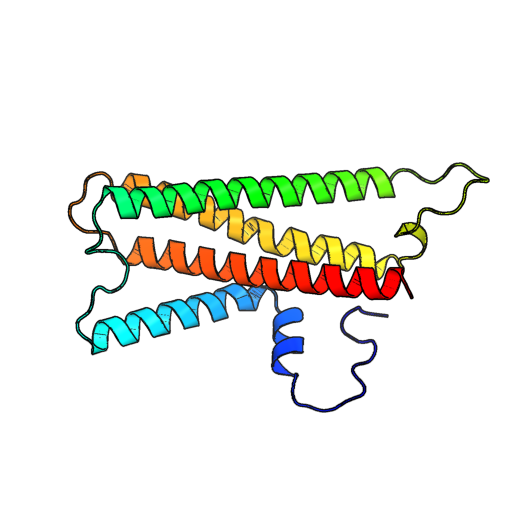9 C CA . TRP A 1 145 ? -11.671 0.899 12.488 1.00 93.31 145 TRP A CA 1
ATOM 1100 C C . TRP A 1 145 ? -11.711 1.686 11.171 1.00 93.31 145 TRP A C 1
ATOM 1102 O O . TRP A 1 145 ? -11.107 1.201 10.212 1.00 93.31 145 TRP A O 1
ATOM 1112 N N . PRO A 1 146 ? -12.360 2.869 11.038 1.00 94.12 146 PRO A N 1
ATOM 1113 C CA . PRO A 1 146 ? -12.335 3.586 9.769 1.00 94.12 146 PRO A CA 1
ATOM 1114 C C . PRO A 1 146 ? -10.922 4.039 9.390 1.00 94.12 146 PRO A C 1
ATOM 1116 O O . PRO A 1 146 ? -10.557 3.982 8.217 1.00 94.12 146 PRO A O 1
ATOM 1119 N N . LEU A 1 147 ? -10.115 4.468 10.367 1.00 93.50 147 LEU A N 1
ATOM 1120 C CA . LEU A 1 147 ? -8.724 4.865 10.136 1.00 93.50 147 LEU A CA 1
ATOM 1121 C C . LEU A 1 147 ? -7.855 3.647 9.842 1.00 93.50 147 LEU A C 1
ATOM 1123 O O . LEU A 1 147 ? -7.104 3.651 8.865 1.00 93.50 147 LEU A O 1
ATOM 1127 N N . GLU A 1 148 ? -8.025 2.579 10.619 1.00 95.19 148 GLU A N 1
ATOM 1128 C CA . GLU A 1 148 ? -7.326 1.315 10.396 1.00 95.19 148 GLU A CA 1
ATOM 1129 C C . GLU A 1 148 ? -7.603 0.790 8.976 1.00 95.19 148 GLU A C 1
ATOM 1131 O O . GLU A 1 148 ? -6.673 0.514 8.218 1.00 95.19 148 GLU A O 1
ATOM 1136 N N . ALA A 1 149 ? -8.870 0.754 8.550 1.00 95.94 149 ALA A N 1
ATOM 1137 C CA . ALA A 1 149 ? -9.271 0.310 7.216 1.00 95.94 149 ALA A CA 1
ATOM 1138 C C . ALA A 1 149 ? -8.632 1.151 6.099 1.00 95.94 149 ALA A C 1
ATOM 1140 O O . ALA A 1 149 ? -8.219 0.605 5.070 1.00 95.94 149 ALA A O 1
ATOM 1141 N N . VAL A 1 150 ? -8.500 2.468 6.294 1.00 95.94 150 VAL A N 1
ATOM 1142 C CA . VAL A 1 150 ? -7.785 3.350 5.360 1.00 95.94 150 VAL A CA 1
ATOM 1143 C C . VAL A 1 150 ? -6.308 2.959 5.272 1.00 95.94 150 VAL A C 1
ATOM 1145 O O . VAL A 1 150 ? -5.790 2.782 4.165 1.00 95.94 150 VAL A O 1
ATOM 1148 N N . VAL A 1 151 ? -5.636 2.761 6.410 1.00 96.56 151 VAL A N 1
ATOM 1149 C CA . VAL A 1 151 ? -4.227 2.338 6.452 1.00 96.56 151 VAL A CA 1
ATOM 1150 C C . VAL A 1 151 ? -4.034 0.988 5.764 1.00 96.56 151 VAL A C 1
ATOM 1152 O O . VAL A 1 151 ? -3.169 0.863 4.896 1.00 96.56 151 VAL A O 1
ATOM 1155 N N . PHE A 1 152 ? -4.865 -0.006 6.078 1.00 96.31 152 PHE A N 1
ATOM 1156 C CA . PHE A 1 152 ? -4.799 -1.330 5.456 1.00 96.31 152 PHE A CA 1
ATOM 1157 C C . PHE A 1 152 ? -5.089 -1.282 3.951 1.00 96.31 152 PHE A C 1
ATOM 1159 O O . PHE A 1 152 ? -4.425 -1.977 3.180 1.00 96.31 152 PHE A O 1
ATOM 1166 N N . THR A 1 153 ? -6.002 -0.414 3.503 1.00 96.81 153 THR A N 1
ATOM 1167 C CA . THR A 1 153 ? -6.282 -0.216 2.072 1.00 96.81 153 THR A CA 1
ATOM 1168 C C . THR A 1 153 ? -5.051 0.322 1.346 1.00 96.81 153 THR A C 1
ATOM 1170 O O . THR A 1 153 ? -4.627 -0.241 0.335 1.00 96.81 153 THR A O 1
ATOM 1173 N N . PHE A 1 154 ? -4.421 1.378 1.862 1.00 96.19 154 PHE A N 1
ATOM 1174 C CA . PHE A 1 154 ? -3.209 1.915 1.241 1.00 96.19 154 PHE A CA 1
ATOM 1175 C C . PHE A 1 154 ? -2.017 0.957 1.357 1.00 96.19 154 PHE A C 1
ATOM 1177 O O . PHE A 1 154 ? -1.226 0.864 0.419 1.00 96.19 154 PHE A O 1
ATOM 1184 N N . GLY A 1 155 ? -1.920 0.189 2.445 1.00 95.69 155 GLY A N 1
ATOM 1185 C CA . GLY A 1 155 ? -0.919 -0.863 2.625 1.00 95.69 155 GLY A CA 1
ATOM 1186 C C . GLY A 1 155 ? -1.033 -1.955 1.564 1.00 95.69 155 GLY A C 1
ATOM 1187 O O . GLY A 1 155 ? -0.052 -2.281 0.893 1.00 95.69 155 GLY A O 1
ATOM 1188 N N . ALA A 1 156 ? -2.244 -2.468 1.345 1.00 95.19 156 ALA A N 1
ATOM 1189 C CA . ALA A 1 156 ? -2.512 -3.461 0.311 1.00 95.19 156 ALA A CA 1
ATOM 1190 C C . ALA A 1 156 ? -2.276 -2.899 -1.101 1.00 95.19 156 ALA A C 1
ATOM 1192 O O . ALA A 1 156 ? -1.648 -3.560 -1.930 1.00 95.19 156 ALA A O 1
ATOM 1193 N N . ALA A 1 157 ? -2.707 -1.662 -1.372 1.00 94.06 157 ALA A N 1
ATOM 1194 C CA . ALA A 1 157 ? -2.470 -1.008 -2.658 1.00 94.06 157 ALA A CA 1
ATOM 1195 C C . ALA A 1 157 ? -0.969 -0.812 -2.931 1.00 94.06 157 ALA A C 1
ATOM 1197 O O . ALA A 1 157 ? -0.501 -1.079 -4.040 1.00 94.06 157 ALA A O 1
ATOM 1198 N N . ALA A 1 158 ? -0.195 -0.408 -1.918 1.00 93.31 158 ALA A N 1
ATOM 1199 C CA . ALA A 1 158 ? 1.255 -0.287 -2.018 1.00 93.31 158 ALA A CA 1
ATOM 1200 C C . ALA A 1 158 ? 1.907 -1.645 -2.307 1.00 93.31 158 ALA A C 1
ATOM 1202 O O . ALA A 1 158 ? 2.739 -1.743 -3.209 1.00 93.31 158 ALA A O 1
ATOM 1203 N N . ALA A 1 159 ? 1.495 -2.707 -1.608 1.00 93.75 159 ALA A N 1
ATOM 1204 C CA . ALA A 1 159 ? 2.001 -4.057 -1.843 1.00 93.75 159 ALA A CA 1
ATOM 1205 C C . ALA A 1 159 ? 1.729 -4.534 -3.282 1.00 93.75 159 ALA A C 1
ATOM 1207 O O . ALA A 1 159 ? 2.639 -5.032 -3.948 1.00 93.75 159 ALA A O 1
ATOM 1208 N N . LEU A 1 160 ? 0.514 -4.324 -3.799 1.00 91.69 160 LEU A N 1
ATOM 1209 C CA . LEU A 1 160 ? 0.158 -4.639 -5.188 1.00 91.69 160 LEU A CA 1
ATOM 1210 C C . LEU A 1 160 ? 1.009 -3.849 -6.195 1.00 91.69 160 LEU A C 1
ATOM 1212 O O . LEU A 1 160 ? 1.535 -4.429 -7.153 1.00 91.69 160 LEU A O 1
ATOM 1216 N N . GLY A 1 161 ? 1.215 -2.555 -5.943 1.00 88.38 161 GLY A N 1
ATOM 1217 C CA . GLY A 1 161 ? 2.086 -1.702 -6.749 1.00 88.38 161 GLY A CA 1
ATOM 1218 C C . GLY A 1 161 ? 3.538 -2.194 -6.774 1.00 88.38 161 GLY A C 1
ATOM 1219 O O . GLY A 1 161 ? 4.152 -2.272 -7.841 1.00 88.38 161 GLY A O 1
ATOM 1220 N N . LEU A 1 162 ? 4.075 -2.612 -5.624 1.00 90.19 162 LEU A N 1
ATOM 1221 C CA . LEU A 1 162 ? 5.423 -3.182 -5.517 1.00 90.19 162 LEU A CA 1
ATOM 1222 C C . LEU A 1 162 ? 5.546 -4.528 -6.240 1.00 90.19 162 LEU A C 1
ATOM 1224 O O . LEU A 1 162 ? 6.541 -4.763 -6.927 1.00 90.19 162 LEU A O 1
ATOM 1228 N N . VAL A 1 163 ? 4.532 -5.395 -6.161 1.00 88.62 163 VAL A N 1
ATOM 1229 C CA . VAL A 1 163 ? 4.490 -6.653 -6.926 1.00 88.62 163 VAL A CA 1
ATOM 1230 C C . VAL A 1 163 ? 4.515 -6.372 -8.429 1.00 88.62 163 VAL A C 1
ATOM 1232 O O . VAL A 1 163 ? 5.273 -7.015 -9.164 1.00 88.62 163 VAL A O 1
ATOM 1235 N N . ARG A 1 164 ? 3.746 -5.379 -8.899 1.00 84.88 164 ARG A N 1
ATOM 1236 C CA . ARG A 1 164 ? 3.790 -4.942 -10.304 1.00 84.88 164 ARG A CA 1
ATOM 1237 C C . ARG A 1 164 ? 5.185 -4.452 -10.688 1.00 84.88 164 ARG A C 1
ATOM 1239 O O . ARG A 1 164 ? 5.699 -4.848 -11.735 1.00 84.88 164 ARG A O 1
ATOM 1246 N N . MET A 1 165 ? 5.804 -3.627 -9.845 1.00 83.69 165 MET A N 1
ATOM 1247 C CA . MET A 1 165 ? 7.153 -3.102 -10.067 1.00 83.69 165 MET A CA 1
ATOM 1248 C C . MET A 1 165 ? 8.188 -4.232 -10.174 1.00 83.69 165 MET A C 1
ATOM 1250 O O . MET A 1 165 ? 8.972 -4.268 -11.124 1.00 83.69 165 MET A O 1
ATOM 1254 N N . ALA A 1 166 ? 8.149 -5.199 -9.255 1.00 84.38 166 ALA A N 1
ATOM 1255 C CA . ALA A 1 166 ? 9.035 -6.361 -9.258 1.00 84.38 166 ALA A CA 1
ATOM 1256 C C . ALA A 1 166 ? 8.843 -7.231 -10.511 1.00 84.38 166 ALA A C 1
ATOM 1258 O O . ALA A 1 166 ? 9.816 -7.685 -11.117 1.00 84.38 166 ALA A O 1
ATOM 1259 N N . TRP A 1 167 ? 7.594 -7.429 -10.945 1.00 82.56 167 TRP A N 1
ATOM 1260 C CA . TRP A 1 167 ? 7.297 -8.148 -12.182 1.00 82.56 167 TRP A CA 1
ATOM 1261 C C . TRP A 1 167 ? 7.863 -7.431 -13.415 1.00 82.56 167 TRP A C 1
ATOM 1263 O O . TRP A 1 167 ? 8.490 -8.074 -14.263 1.00 82.56 167 TRP A O 1
ATOM 1273 N N . ALA A 1 168 ? 7.690 -6.107 -13.499 1.00 76.31 168 ALA A N 1
ATOM 1274 C CA . ALA A 1 168 ? 8.222 -5.304 -14.596 1.00 76.31 168 ALA A CA 1
ATOM 1275 C C . ALA A 1 168 ? 9.754 -5.413 -14.662 1.00 76.31 168 ALA A C 1
ATOM 1277 O O . ALA A 1 168 ? 10.309 -5.692 -15.727 1.00 76.31 168 ALA A O 1
ATOM 1278 N N . LEU A 1 169 ? 10.428 -5.298 -13.512 1.00 77.00 169 LEU A N 1
ATOM 1279 C CA . LEU A 1 169 ? 11.880 -5.437 -13.404 1.00 77.00 169 LEU A CA 1
ATOM 1280 C C . LEU A 1 169 ? 12.363 -6.830 -13.828 1.00 77.00 169 LEU A C 1
ATOM 1282 O O . LEU A 1 169 ? 13.283 -6.941 -14.638 1.00 77.00 169 LEU A O 1
ATOM 1286 N N . ARG A 1 170 ? 11.715 -7.901 -13.348 1.00 79.44 170 ARG A N 1
ATOM 1287 C CA . ARG A 1 170 ? 12.049 -9.282 -13.734 1.00 79.44 170 ARG A CA 1
ATOM 1288 C C . ARG A 1 170 ? 11.978 -9.474 -15.248 1.00 79.44 170 ARG A C 1
ATOM 1290 O O . ARG A 1 170 ? 12.847 -10.123 -15.829 1.00 79.44 170 ARG A O 1
ATOM 1297 N N . ARG A 1 171 ? 10.946 -8.925 -15.894 1.00 72.44 171 ARG A N 1
ATOM 1298 C CA . ARG A 1 171 ? 10.767 -9.054 -17.344 1.00 72.44 171 ARG A CA 1
ATOM 1299 C C . ARG A 1 171 ? 11.819 -8.278 -18.128 1.00 72.44 171 ARG A C 1
ATOM 1301 O O . ARG A 1 171 ? 12.289 -8.764 -19.150 1.00 72.44 171 ARG A O 1
ATOM 1308 N N . LEU A 1 172 ? 12.214 -7.110 -17.637 1.00 67.38 172 LEU A N 1
ATOM 1309 C CA . LEU A 1 172 ? 13.280 -6.318 -18.243 1.00 67.38 172 LEU A CA 1
ATOM 1310 C C . LEU A 1 172 ? 14.632 -7.010 -18.165 1.00 67.38 172 LEU A C 1
ATOM 1312 O O . LEU A 1 172 ? 15.342 -7.031 -19.162 1.00 67.38 172 LEU A O 1
ATOM 1316 N N . ILE A 1 173 ? 14.960 -7.608 -17.017 1.00 70.38 173 ILE A N 1
ATOM 1317 C CA . ILE A 1 173 ? 16.188 -8.395 -16.868 1.00 70.38 173 ILE A CA 1
ATOM 1318 C C . ILE A 1 173 ? 16.205 -9.509 -17.913 1.00 70.38 173 ILE A C 1
ATOM 1320 O O . ILE A 1 173 ? 17.183 -9.624 -18.639 1.00 70.38 173 ILE A O 1
ATOM 1324 N N . ALA A 1 174 ? 15.099 -10.246 -18.067 1.00 73.81 174 ALA A N 1
ATOM 1325 C CA . ALA A 1 174 ? 15.002 -11.316 -19.057 1.00 73.81 174 ALA A CA 1
ATOM 1326 C C . ALA A 1 174 ? 15.252 -10.835 -20.501 1.00 73.81 174 ALA A C 1
ATOM 1328 O O . ALA A 1 174 ? 15.931 -11.533 -21.245 1.00 73.81 174 ALA A O 1
ATOM 1329 N N . ILE A 1 175 ? 14.745 -9.653 -20.878 1.00 67.38 175 ILE A N 1
ATOM 1330 C CA . ILE A 1 175 ? 14.961 -9.050 -22.210 1.00 67.38 175 ILE A CA 1
ATOM 1331 C C . ILE A 1 175 ? 16.396 -8.530 -22.368 1.00 67.38 175 ILE A C 1
ATOM 1333 O O . ILE A 1 175 ? 16.975 -8.626 -23.441 1.00 67.38 175 ILE A O 1
ATOM 1337 N N . ALA A 1 176 ? 16.979 -7.948 -21.320 1.00 62.00 176 ALA A N 1
ATOM 1338 C CA . ALA A 1 176 ? 18.332 -7.401 -21.378 1.00 62.00 176 ALA A CA 1
ATOM 1339 C C . ALA A 1 176 ? 19.414 -8.496 -21.425 1.00 62.00 176 ALA A C 1
ATOM 1341 O O . ALA A 1 176 ? 20.517 -8.240 -21.908 1.00 62.00 176 ALA A O 1
ATOM 1342 N N . THR A 1 177 ? 19.112 -9.690 -20.900 1.00 64.56 177 THR A N 1
ATOM 1343 C CA . THR A 1 177 ? 20.013 -10.855 -20.903 1.00 64.56 177 THR A CA 1
ATOM 1344 C C . THR A 1 177 ? 19.831 -11.801 -22.091 1.00 64.56 177 THR A C 1
ATOM 1346 O O . THR A 1 177 ? 20.650 -12.705 -22.241 1.00 64.56 177 THR A O 1
ATOM 1349 N N . SER A 1 178 ? 18.773 -11.637 -22.893 1.00 56.84 178 SER A N 1
ATOM 1350 C CA . SER A 1 178 ? 18.542 -12.390 -24.138 1.00 56.84 178 SER A CA 1
ATOM 1351 C C . SER A 1 178 ? 19.206 -11.715 -25.329 1.00 56.84 178 SER A C 1
ATOM 1353 O O . SER A 1 178 ? 19.827 -12.431 -26.139 1.00 56.84 178 SER A O 1
#

Foldseek 3Di:
DAPLPPDPPDDDPCPVVSVLLVCLVCLLVVLLVVLVVLQVVCVVVVHDSFCFQPAPVVLLVVLVVLLVVLVVLLVVLVVVVVVVCVVVVDDDDPPDDDDLCVPDDPNLVVSLVCLSVSLNVLSVQLNVLSVVQCVVCPNPRTGDNVSRSSNSSSVSSSVSSVVSSVVSVVVVVVVSVD

Sequence (178 aa):
MSLYEVGISRPRRNAWWRWFLVHPRADLLWAAALVGIWLVVSAVLGQPLMVEDVAEDSRRTVFQTLATLSGAVAGLILSSISMLVNVLGKKAPPGQRALPLERLAPDHRRQIGEAFLSVIPVLAVLLVAALATILVEGDSATGIWPLEAVVFTFGAAAALGLVRMAWALRRLIAIATS

pLDDT: mean 79.5, std 17.44, range [39.31, 97.31]

Radius of gyration: 20.42 Å; chains: 1; bounding box: 57×30×54 Å